Protein AF-A0A950BZL8-F1 (afdb_monomer_lite)

Radius of gyration: 12.87 Å; chains: 1; bounding box: 32×25×32 Å

Foldseek 3Di:
DDPDPVSVQVVQLVVQVVDDDDFPVVVCVVVVHDRSGDDPPPDDPPDDDDDPDD

Sequence (54 aa):
MATTIEELCEEIAASARREQFPIDVPVYERFKKDPFQPILYAGSLEAPVCIFGR

Secondary structure (DSSP, 8-state):
--SSHHHHHHHHHHHHHTS-----HHHHHHTT--TTS--TT-S-TTS-------

Structure (mmCIF, N/CA/C/O backbone):
data_AF-A0A950BZL8-F1
#
_entry.id   AF-A0A950BZL8-F1
#
loop_
_atom_site.group_PDB
_atom_site.id
_atom_site.type_symbol
_atom_site.label_atom_id
_atom_site.label_alt_id
_atom_site.label_comp_id
_atom_site.label_asym_id
_atom_site.label_entity_id
_atom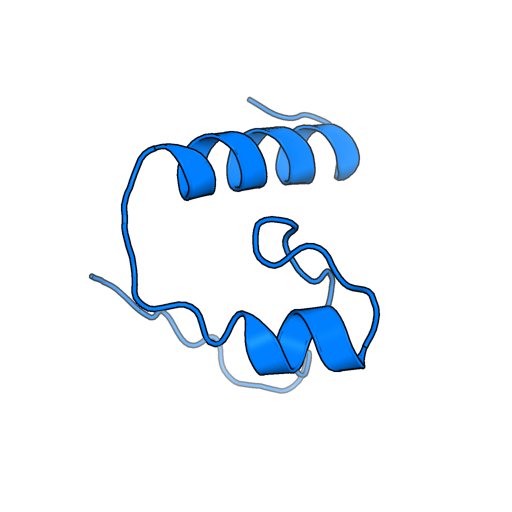_site.label_seq_id
_atom_site.pdbx_PDB_ins_code
_atom_site.Cartn_x
_atom_site.Cartn_y
_atom_site.Cartn_z
_atom_site.occupancy
_ato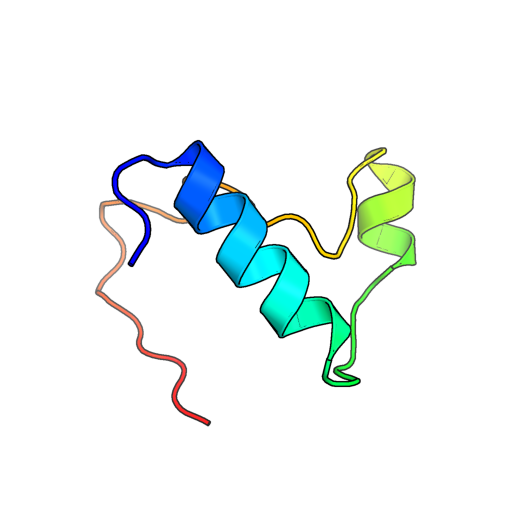m_site.B_iso_or_equiv
_atom_site.auth_seq_id
_atom_site.auth_comp_id
_atom_site.auth_asym_id
_atom_site.auth_atom_id
_atom_site.pdbx_PDB_model_num
ATOM 1 N N . MET A 1 1 ? 7.265 5.453 17.332 1.00 70.44 1 MET A N 1
ATOM 2 C CA . MET A 1 1 ? 5.932 4.980 16.925 1.00 70.44 1 MET A CA 1
ATOM 3 C C . MET A 1 1 ? 5.244 6.178 16.328 1.00 70.44 1 MET A C 1
ATOM 5 O O . MET A 1 1 ? 5.176 7.186 17.027 1.00 70.44 1 MET A O 1
ATOM 9 N N . ALA A 1 2 ? 4.812 6.074 15.074 1.00 80.19 2 ALA A N 1
ATOM 10 C CA . ALA A 1 2 ? 4.041 7.111 14.408 1.00 80.19 2 ALA A CA 1
ATOM 11 C C . ALA A 1 2 ? 2.854 7.583 15.265 1.00 80.19 2 ALA A C 1
ATOM 13 O O . ALA A 1 2 ? 2.144 6.781 15.877 1.00 80.19 2 ALA A O 1
ATOM 14 N N . THR A 1 3 ? 2.660 8.894 15.304 1.00 88.88 3 THR A N 1
ATOM 15 C CA . THR A 1 3 ? 1.576 9.592 16.004 1.00 88.88 3 THR A CA 1
ATOM 16 C C . THR A 1 3 ? 0.575 10.222 15.036 1.00 88.88 3 THR A C 1
ATOM 18 O O . THR A 1 3 ? -0.539 10.555 15.441 1.00 88.88 3 THR A O 1
ATOM 21 N N . THR A 1 4 ? 0.936 10.319 13.753 1.00 94.12 4 THR A N 1
ATOM 22 C CA . THR A 1 4 ? 0.078 10.787 12.658 1.00 94.12 4 THR A CA 1
ATOM 23 C C . THR A 1 4 ? -0.022 9.748 11.537 1.00 94.12 4 THR A C 1
ATOM 25 O O . THR A 1 4 ? 0.754 8.791 11.470 1.00 94.12 4 THR A O 1
ATOM 28 N N . ILE A 1 5 ? -1.003 9.919 10.644 1.00 88.00 5 ILE A N 1
ATOM 29 C CA . ILE A 1 5 ? -1.167 9.042 9.473 1.00 88.00 5 ILE A CA 1
ATOM 30 C C . ILE A 1 5 ? 0.001 9.238 8.502 1.00 88.00 5 ILE A C 1
ATOM 32 O O . ILE A 1 5 ? 0.466 8.276 7.900 1.00 88.00 5 ILE A O 1
ATOM 36 N N . GLU A 1 6 ? 0.501 10.463 8.374 1.00 90.62 6 GLU A N 1
ATOM 37 C CA . GLU A 1 6 ? 1.640 10.805 7.527 1.00 90.62 6 GLU A CA 1
ATOM 38 C C . GLU A 1 6 ? 2.911 10.093 8.005 1.00 90.62 6 GLU A C 1
ATOM 40 O O . GLU A 1 6 ? 3.565 9.415 7.213 1.00 90.62 6 GLU A O 1
ATOM 45 N N . GLU A 1 7 ? 3.197 10.151 9.310 1.00 91.25 7 GLU A N 1
ATOM 46 C CA . GLU A 1 7 ? 4.318 9.430 9.928 1.00 91.25 7 GLU A CA 1
ATOM 47 C C . GLU A 1 7 ? 4.181 7.914 9.728 1.00 91.25 7 GLU A C 1
ATOM 49 O O . GLU A 1 7 ? 5.155 7.226 9.424 1.00 91.25 7 GLU A O 1
ATOM 54 N N . LEU A 1 8 ? 2.958 7.383 9.835 1.00 88.81 8 LEU A N 1
ATOM 55 C CA . LEU A 1 8 ? 2.692 5.964 9.607 1.00 88.81 8 LEU A CA 1
ATOM 56 C C . LEU A 1 8 ? 2.950 5.564 8.146 1.00 88.81 8 LEU A C 1
ATOM 58 O O . LEU A 1 8 ? 3.549 4.518 7.886 1.00 88.81 8 LEU A O 1
ATOM 62 N N . CYS A 1 9 ? 2.527 6.388 7.186 1.00 90.19 9 CYS A N 1
ATOM 63 C CA . CYS A 1 9 ? 2.785 6.163 5.765 1.00 90.19 9 CYS A CA 1
ATOM 64 C C . CYS A 1 9 ? 4.286 6.149 5.458 1.00 90.19 9 CYS A C 1
ATOM 66 O O . CYS A 1 9 ? 4.751 5.288 4.708 1.00 90.19 9 CYS A O 1
ATOM 68 N N . GLU A 1 10 ? 5.049 7.065 6.054 1.00 91.81 10 GLU A N 1
ATOM 69 C CA . GLU A 1 10 ? 6.503 7.125 5.907 1.00 91.81 10 GLU A CA 1
ATOM 70 C C . GLU A 1 10 ? 7.195 5.891 6.498 1.00 91.81 10 GLU A C 1
ATOM 72 O O . GLU A 1 10 ? 8.034 5.283 5.825 1.00 91.81 10 GLU A O 1
ATOM 77 N N . GLU A 1 11 ? 6.811 5.464 7.706 1.00 90.62 11 GLU A N 1
ATOM 78 C CA . GLU A 1 11 ? 7.344 4.253 8.346 1.00 90.62 11 GLU A CA 1
ATOM 79 C C . GLU A 1 11 ? 7.059 2.992 7.502 1.00 90.62 11 GLU A C 1
ATOM 81 O O . GLU A 1 11 ? 7.959 2.172 7.274 1.00 90.62 11 GLU A O 1
ATOM 86 N N . ILE A 1 12 ? 5.835 2.844 6.976 1.00 87.88 12 ILE A N 1
ATOM 87 C CA . ILE A 1 12 ? 5.453 1.720 6.102 1.00 87.88 12 ILE A CA 1
ATOM 88 C C . ILE A 1 12 ? 6.259 1.746 4.802 1.00 87.88 12 ILE A C 1
ATOM 90 O O . ILE A 1 12 ? 6.819 0.719 4.411 1.00 87.88 12 ILE A O 1
ATOM 94 N N . ALA A 1 13 ? 6.363 2.905 4.148 1.00 88.81 13 ALA A N 1
ATOM 95 C CA . ALA A 1 13 ? 7.102 3.045 2.898 1.00 88.81 13 ALA A CA 1
ATOM 96 C C . ALA A 1 13 ? 8.604 2.773 3.093 1.00 88.81 13 ALA A C 1
ATOM 98 O O . ALA A 1 13 ? 9.248 2.152 2.244 1.00 88.81 13 ALA A O 1
ATOM 99 N N . ALA A 1 14 ? 9.183 3.199 4.220 1.00 90.69 14 ALA A N 1
ATOM 100 C CA . ALA A 1 14 ? 10.554 2.861 4.590 1.00 90.69 14 ALA A CA 1
ATOM 101 C C . ALA A 1 14 ? 10.720 1.349 4.792 1.00 90.69 14 ALA A C 1
ATOM 103 O O . ALA A 1 14 ? 11.693 0.768 4.311 1.00 90.69 14 ALA A O 1
ATOM 104 N N . SER A 1 15 ? 9.756 0.692 5.444 1.00 86.50 15 SER A N 1
ATOM 105 C CA . SER A 1 15 ? 9.785 -0.757 5.642 1.00 86.50 15 SER A CA 1
ATOM 106 C C . SER A 1 15 ? 9.684 -1.527 4.323 1.00 86.50 15 SER A C 1
ATOM 108 O O . SER A 1 15 ? 10.486 -2.429 4.090 1.00 86.50 15 SER A O 1
ATOM 110 N N . ALA A 1 16 ? 8.767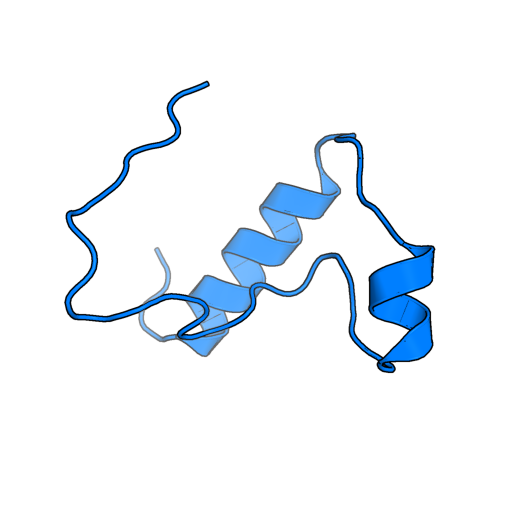 -1.129 3.437 1.00 85.81 16 ALA A N 1
ATOM 111 C CA . ALA A 1 16 ? 8.568 -1.742 2.126 1.00 85.81 16 ALA A CA 1
ATOM 112 C C . ALA A 1 16 ? 9.834 -1.683 1.251 1.00 85.81 16 ALA A C 1
ATOM 114 O O . ALA A 1 16 ? 10.158 -2.644 0.568 1.00 85.81 16 ALA A O 1
ATOM 115 N N . ARG A 1 17 ? 10.613 -0.598 1.312 1.00 88.12 17 ARG A N 1
ATOM 116 C CA . ARG A 1 17 ? 11.864 -0.480 0.538 1.00 88.12 17 ARG A CA 1
ATOM 117 C C . ARG A 1 17 ? 12.995 -1.398 1.017 1.00 88.12 17 ARG A C 1
ATOM 119 O O . ARG A 1 17 ? 13.958 -1.585 0.279 1.00 88.12 17 ARG A O 1
ATOM 126 N N . ARG A 1 18 ? 12.921 -1.950 2.236 1.00 87.19 18 ARG A N 1
ATOM 127 C CA . ARG A 1 18 ? 13.979 -2.820 2.788 1.00 87.19 18 ARG A CA 1
ATOM 128 C C . ARG A 1 18 ? 13.963 -4.235 2.225 1.00 87.19 18 ARG A C 1
ATOM 130 O O . ARG A 1 18 ? 14.976 -4.920 2.317 1.00 87.19 18 ARG A O 1
ATOM 137 N N . GLU A 1 19 ? 12.841 -4.681 1.678 1.00 79.38 19 GLU A N 1
ATOM 138 C CA . GLU A 1 19 ? 12.647 -6.067 1.272 1.00 79.38 19 GLU A CA 1
ATOM 139 C C . GLU A 1 19 ? 12.159 -6.126 -0.174 1.00 79.38 19 GLU A C 1
ATOM 141 O O . GLU A 1 19 ? 11.312 -5.336 -0.584 1.00 79.38 19 GLU A O 1
ATOM 146 N N . GLN A 1 20 ? 12.701 -7.049 -0.968 1.00 79.12 20 GLN A N 1
ATOM 147 C CA . GLN A 1 20 ? 12.208 -7.263 -2.325 1.00 79.12 20 GLN A CA 1
ATOM 148 C C . GLN A 1 20 ? 10.992 -8.183 -2.273 1.00 79.12 20 GLN A C 1
ATOM 150 O O . GLN A 1 20 ? 11.088 -9.334 -1.855 1.00 79.12 20 GLN A O 1
ATOM 155 N N . PHE A 1 21 ? 9.855 -7.679 -2.733 1.00 81.19 21 PHE A N 1
ATOM 156 C CA . PHE A 1 21 ? 8.654 -8.465 -2.982 1.00 81.19 21 PHE A CA 1
ATOM 157 C C . PHE A 1 21 ? 8.178 -8.208 -4.414 1.00 81.19 21 PHE A C 1
ATOM 159 O O . PHE A 1 21 ? 8.488 -7.157 -4.982 1.00 81.19 21 PHE A O 1
ATOM 166 N N . PRO A 1 22 ? 7.471 -9.163 -5.039 1.00 83.44 22 PRO A N 1
ATOM 167 C CA . PRO A 1 22 ? 6.917 -8.951 -6.367 1.00 83.44 22 PRO A CA 1
ATOM 168 C C . PRO A 1 22 ? 5.874 -7.829 -6.306 1.00 83.44 22 PRO A C 1
ATOM 170 O O . PRO A 1 22 ? 4.852 -7.953 -5.634 1.00 83.44 22 PRO A O 1
ATOM 173 N N . ILE A 1 23 ? 6.157 -6.726 -6.997 1.00 84.38 23 ILE A N 1
ATOM 174 C CA . ILE A 1 23 ? 5.249 -5.593 -7.177 1.00 84.38 23 ILE A CA 1
ATOM 175 C C . ILE A 1 23 ? 4.965 -5.464 -8.666 1.00 84.38 23 ILE A C 1
ATOM 177 O O . ILE A 1 23 ? 5.893 -5.406 -9.474 1.00 84.38 23 ILE A O 1
ATOM 181 N N . ASP A 1 24 ? 3.693 -5.308 -9.020 1.00 90.12 24 ASP A N 1
ATOM 182 C CA . ASP A 1 24 ? 3.269 -4.968 -10.377 1.00 90.12 24 ASP A CA 1
ATOM 183 C C . ASP A 1 24 ? 3.551 -3.491 -10.704 1.00 90.12 24 ASP A C 1
ATOM 185 O O . ASP A 1 24 ? 2.641 -2.701 -10.954 1.00 90.12 24 ASP A O 1
ATOM 189 N N . VAL A 1 25 ? 4.830 -3.101 -10.717 1.00 90.88 25 VAL A N 1
ATOM 190 C CA . VAL A 1 25 ? 5.292 -1.732 -11.017 1.00 90.88 25 VAL A CA 1
ATOM 191 C C . VAL A 1 25 ? 4.602 -1.123 -12.252 1.00 90.88 25 VAL A C 1
ATOM 193 O O . VAL A 1 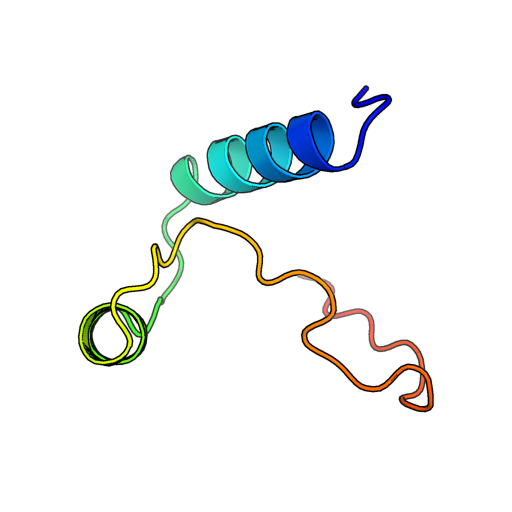25 ? 4.125 0.010 -12.138 1.00 90.88 25 VAL A O 1
ATOM 196 N N . PRO A 1 26 ? 4.411 -1.846 -13.382 1.00 93.75 26 PRO A N 1
ATOM 197 C CA . PRO A 1 26 ? 3.729 -1.285 -14.552 1.00 93.75 26 PRO A CA 1
ATOM 198 C C . PRO A 1 26 ? 2.290 -0.819 -14.277 1.00 93.75 26 PRO A C 1
ATOM 200 O O . PRO A 1 26 ? 1.808 0.126 -14.905 1.00 93.75 26 PRO A O 1
ATOM 203 N N . VAL A 1 27 ? 1.586 -1.460 -13.336 1.00 92.94 27 VAL A N 1
ATOM 204 C CA . VAL A 1 27 ? 0.235 -1.049 -12.929 1.00 92.94 27 VAL A CA 1
ATOM 205 C C . VAL A 1 27 ? 0.301 0.295 -12.208 1.00 92.94 27 VAL A C 1
ATOM 207 O O . VAL A 1 27 ? -0.458 1.202 -12.544 1.00 92.94 27 VAL A O 1
ATOM 210 N N . TYR A 1 28 ? 1.228 0.460 -11.265 1.00 90.69 28 TYR A N 1
ATOM 211 C CA . TYR A 1 28 ? 1.385 1.704 -10.507 1.00 90.69 28 TYR A CA 1
ATOM 212 C C . TYR A 1 28 ? 1.812 2.874 -11.400 1.00 90.69 28 TYR A C 1
ATOM 214 O O . TYR A 1 28 ? 1.209 3.950 -11.334 1.00 90.69 28 TYR A O 1
ATOM 222 N N . GLU A 1 29 ? 2.770 2.651 -12.302 1.00 92.44 29 GLU A N 1
ATOM 223 C CA . GLU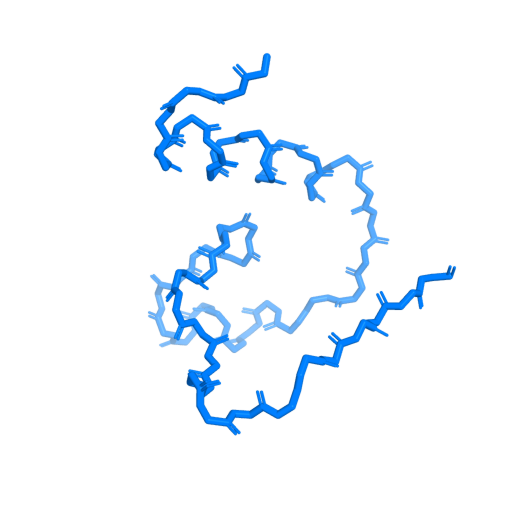 A 1 29 ? 3.246 3.660 -13.254 1.00 92.44 29 GLU A CA 1
ATOM 224 C C . GLU A 1 29 ? 2.134 4.149 -14.190 1.00 92.44 29 GLU A C 1
ATOM 226 O O . GLU A 1 29 ? 1.985 5.357 -14.396 1.00 92.44 29 GLU A O 1
ATOM 231 N N . ARG A 1 30 ? 1.281 3.239 -14.689 1.00 96.06 30 ARG A N 1
ATOM 232 C CA . ARG A 1 30 ? 0.124 3.586 -15.534 1.00 96.06 30 ARG A CA 1
ATOM 233 C C . ARG A 1 30 ? -0.815 4.591 -14.862 1.00 96.06 30 ARG A C 1
ATOM 235 O O . ARG A 1 30 ? -1.410 5.423 -15.545 1.00 96.06 30 ARG A O 1
ATOM 242 N N . PHE A 1 31 ? -0.946 4.519 -13.539 1.00 93.06 31 PHE A N 1
ATOM 243 C CA . PHE A 1 31 ? -1.778 5.423 -12.744 1.00 93.06 31 PHE A CA 1
ATOM 244 C C . PHE A 1 31 ? -0.982 6.536 -12.048 1.00 93.06 31 PHE A C 1
ATOM 246 O O . PHE A 1 31 ? -1.556 7.258 -11.234 1.00 93.06 31 PHE A O 1
ATOM 253 N N . LYS A 1 32 ? 0.309 6.711 -12.376 1.00 93.69 32 LYS A N 1
ATOM 254 C CA . LYS A 1 32 ? 1.210 7.710 -11.774 1.00 93.69 32 LYS A CA 1
ATOM 255 C C . LYS A 1 32 ? 1.276 7.614 -10.241 1.00 93.69 32 LYS A C 1
ATOM 257 O O . LYS A 1 32 ? 1.291 8.635 -9.555 1.00 93.69 32 LYS A O 1
ATOM 262 N N . LYS A 1 33 ? 1.278 6.392 -9.703 1.00 89.56 33 LYS A N 1
ATOM 263 C CA . LYS A 1 33 ? 1.394 6.119 -8.263 1.00 89.56 33 LYS A CA 1
ATOM 264 C C . LYS A 1 33 ? 2.782 5.580 -7.921 1.00 89.56 33 LYS A C 1
ATOM 266 O O . LYS A 1 33 ? 3.367 4.855 -8.718 1.00 89.56 33 LYS A O 1
ATOM 271 N N . ASP A 1 34 ? 3.276 5.903 -6.726 1.00 89.00 34 ASP A N 1
ATOM 272 C CA . ASP A 1 34 ? 4.469 5.260 -6.162 1.00 89.00 34 ASP A CA 1
ATOM 273 C C . ASP A 1 34 ? 4.080 3.860 -5.643 1.00 89.00 34 ASP A C 1
ATOM 275 O O . ASP A 1 34 ? 3.210 3.772 -4.771 1.00 89.00 34 ASP A O 1
ATOM 279 N N . PRO A 1 35 ? 4.684 2.769 -6.154 1.00 88.44 35 PRO A N 1
ATOM 280 C CA . PRO A 1 35 ? 4.408 1.413 -5.682 1.00 88.44 35 PRO A CA 1
ATOM 281 C C . PRO A 1 35 ? 4.758 1.158 -4.214 1.00 88.44 35 PRO A C 1
ATOM 283 O O . PRO A 1 35 ? 4.227 0.224 -3.617 1.00 88.44 35 PRO A O 1
ATOM 286 N N . PHE A 1 36 ? 5.635 1.969 -3.626 1.00 88.38 36 PHE A N 1
ATOM 287 C CA . PHE A 1 36 ? 6.056 1.835 -2.232 1.00 88.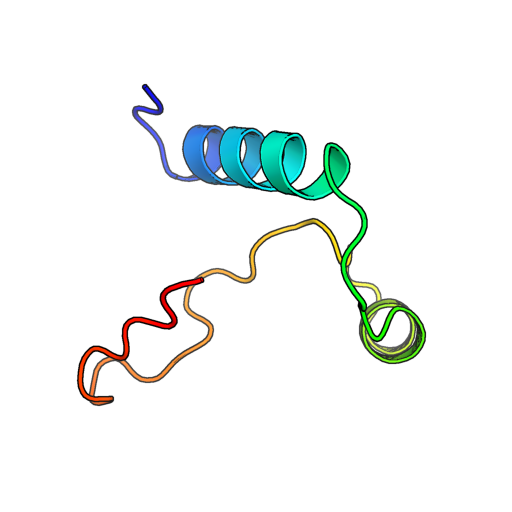38 36 PHE A CA 1
ATOM 288 C C . PHE A 1 36 ? 5.265 2.732 -1.279 1.00 88.38 36 PHE A C 1
ATOM 290 O O . PHE A 1 36 ? 5.470 2.654 -0.067 1.00 88.38 36 PHE A O 1
ATOM 297 N N . GLN A 1 37 ? 4.368 3.577 -1.794 1.00 87.50 37 GLN A N 1
ATOM 298 C CA . GLN A 1 37 ? 3.448 4.339 -0.959 1.00 87.50 37 GLN A CA 1
ATOM 299 C C . GLN A 1 37 ? 2.215 3.491 -0.623 1.00 87.50 37 GLN A C 1
ATOM 301 O O . GLN A 1 37 ? 1.569 2.962 -1.535 1.00 87.50 37 GLN A O 1
ATOM 306 N N . PRO A 1 38 ? 1.849 3.358 0.666 1.00 84.56 38 PRO A N 1
ATOM 307 C CA . PRO A 1 38 ? 0.619 2.678 1.036 1.00 84.56 38 PRO A CA 1
ATOM 308 C C . PRO A 1 38 ? -0.596 3.408 0.455 1.00 84.56 38 PRO A C 1
ATOM 310 O O . PRO A 1 38 ? -0.691 4.635 0.475 1.00 84.56 38 PRO A O 1
ATOM 313 N N . ILE A 1 39 ? -1.562 2.641 -0.049 1.00 83.56 39 ILE A N 1
ATOM 314 C CA . ILE A 1 39 ? -2.829 3.199 -0.519 1.00 83.56 39 ILE A CA 1
ATOM 315 C C . ILE A 1 39 ? -3.775 3.277 0.677 1.00 83.56 39 ILE A C 1
ATOM 317 O O . ILE A 1 39 ? -4.312 2.266 1.130 1.00 83.56 39 ILE A O 1
ATOM 321 N N . LEU A 1 40 ? -3.981 4.490 1.184 1.00 78.25 40 LEU A N 1
ATOM 322 C CA . LEU A 1 40 ? -4.934 4.732 2.262 1.00 78.25 40 LEU A CA 1
ATOM 323 C C . LEU A 1 40 ? -6.349 4.351 1.825 1.00 78.25 40 LEU A C 1
ATOM 325 O O . LEU A 1 40 ? -6.765 4.648 0.704 1.00 78.25 40 LEU A O 1
ATOM 329 N N . TYR A 1 41 ? -7.081 3.700 2.729 1.00 73.25 41 TYR A N 1
ATOM 330 C CA . TYR A 1 41 ? -8.466 3.271 2.515 1.00 73.25 41 TYR A CA 1
ATOM 331 C C . TYR A 1 41 ? -8.671 2.369 1.286 1.00 73.25 41 TYR A C 1
ATOM 333 O O . TYR A 1 41 ? -9.789 2.245 0.789 1.00 73.25 41 TYR A O 1
ATOM 341 N N . ALA A 1 42 ? -7.616 1.714 0.787 1.00 69.25 42 ALA A N 1
ATOM 342 C CA . ALA A 1 42 ? -7.771 0.640 -0.183 1.00 69.25 42 ALA A CA 1
ATOM 343 C C . ALA A 1 42 ? -8.410 -0.572 0.508 1.00 69.25 42 ALA A C 1
ATOM 345 O O . ALA A 1 42 ? -7.736 -1.363 1.161 1.00 69.25 42 ALA A O 1
ATOM 346 N N . GLY A 1 43 ? -9.728 -0.684 0.387 1.00 67.69 43 GLY A N 1
ATOM 347 C CA . GLY A 1 43 ? -10.521 -1.754 0.981 1.00 67.69 43 GLY A CA 1
ATOM 348 C C . GLY A 1 43 ? -11.965 -1.311 1.191 1.00 67.69 43 GLY A C 1
ATOM 349 O O . GLY A 1 43 ? -12.285 -0.130 1.084 1.00 67.69 43 GLY A O 1
ATOM 350 N N . SER A 1 44 ? -12.850 -2.259 1.484 1.00 70.38 44 SER A N 1
ATOM 351 C CA . SER A 1 44 ? -14.190 -1.935 1.979 1.00 70.38 44 SER A CA 1
ATOM 352 C C . SER A 1 44 ? -14.172 -1.933 3.506 1.00 70.38 44 SER A C 1
ATOM 354 O O . SER A 1 44 ? -13.625 -2.855 4.105 1.00 70.38 44 SER A O 1
ATOM 356 N N . LEU A 1 45 ? -14.803 -0.938 4.140 1.00 72.06 45 LEU A N 1
ATOM 357 C CA . LEU A 1 45 ? -15.039 -0.938 5.594 1.00 72.06 45 LEU A CA 1
ATOM 358 C C . LEU A 1 45 ? -15.992 -2.062 6.028 1.00 72.06 45 LEU A C 1
ATOM 360 O O . LEU A 1 45 ? -16.026 -2.435 7.195 1.00 72.06 45 LEU A O 1
ATOM 364 N N . GLU A 1 46 ? -16.762 -2.591 5.080 1.00 80.56 46 GLU A N 1
ATOM 365 C CA . GLU A 1 46 ? -17.680 -3.712 5.271 1.00 80.56 46 GLU A CA 1
ATOM 366 C C . GLU A 1 46 ? -16.985 -5.058 5.034 1.00 80.56 46 GLU A C 1
ATOM 368 O O . GLU A 1 46 ? -17.561 -6.109 5.320 1.00 80.56 46 GLU A O 1
ATOM 373 N N . ALA A 1 47 ? -15.759 -5.055 4.492 1.00 76.81 47 ALA A N 1
ATOM 374 C CA . ALA A 1 47 ? -15.020 -6.290 4.297 1.00 76.81 47 ALA A CA 1
ATOM 375 C C . ALA A 1 47 ? -14.661 -6.895 5.664 1.00 76.81 47 ALA A C 1
ATOM 377 O O . ALA A 1 47 ? -14.192 -6.176 6.552 1.00 76.81 47 ALA A O 1
ATOM 378 N N . PRO A 1 48 ? -14.829 -8.217 5.850 1.00 74.62 48 PRO A N 1
ATOM 379 C CA . PRO A 1 48 ? -14.315 -8.879 7.038 1.00 74.62 48 PRO A CA 1
ATOM 380 C C . PRO A 1 48 ? -12.800 -8.664 7.118 1.00 74.62 48 PRO A C 1
ATOM 382 O O . PRO A 1 48 ? -12.104 -8.746 6.103 1.00 74.62 48 PRO A O 1
ATOM 385 N N . VAL A 1 49 ? -12.293 -8.389 8.324 1.00 74.38 49 VAL A N 1
ATOM 386 C CA . VAL A 1 49 ? -10.858 -8.187 8.564 1.00 74.38 49 VAL A CA 1
ATOM 387 C C . VAL A 1 49 ? -10.100 -9.407 8.046 1.00 74.38 49 VAL A C 1
ATOM 389 O O . VAL A 1 49 ? -10.226 -10.507 8.583 1.00 74.38 49 VAL A O 1
ATOM 392 N N . CYS A 1 50 ? -9.321 -9.211 6.986 1.00 56.19 50 CYS A N 1
ATOM 393 C CA . CYS A 1 50 ? -8.493 -10.249 6.399 1.00 56.19 50 CYS A CA 1
ATOM 394 C C . CYS A 1 50 ? -7.042 -9.990 6.793 1.00 56.19 50 CYS A C 1
ATOM 396 O O . CYS A 1 50 ? -6.443 -8.993 6.390 1.00 56.19 50 CYS A O 1
ATOM 398 N N . ILE A 1 51 ? -6.487 -10.884 7.610 1.00 59.25 51 ILE A N 1
ATOM 399 C CA . ILE A 1 51 ? -5.072 -10.863 7.964 1.00 59.25 51 ILE A CA 1
ATOM 400 C C . ILE A 1 51 ? -4.340 -11.714 6.928 1.00 59.25 51 ILE A C 1
ATOM 402 O O . ILE A 1 51 ? -4.416 -12.941 6.964 1.00 59.25 51 ILE A O 1
ATOM 406 N N . PHE A 1 52 ? -3.608 -11.067 6.024 1.00 47.69 52 PHE A N 1
ATOM 407 C CA . PHE A 1 52 ? -2.558 -11.741 5.266 1.00 47.69 52 PHE A CA 1
ATOM 408 C C . PHE A 1 52 ? -1.316 -11.821 6.154 1.00 47.69 52 PHE A C 1
ATOM 410 O O . PHE A 1 52 ? -0.494 -10.906 6.197 1.00 47.69 52 PHE A O 1
ATOM 417 N N . GLY A 1 53 ? -1.233 -12.900 6.932 1.00 46.50 53 GLY A N 1
ATOM 418 C CA . GLY A 1 53 ? 0.000 -13.282 7.611 1.00 46.50 53 GLY A CA 1
ATOM 419 C C . GLY A 1 53 ? 1.016 -13.789 6.590 1.00 46.50 53 GLY A C 1
ATOM 420 O O . GLY A 1 53 ? 0.635 -14.445 5.619 1.00 46.50 53 GLY A O 1
ATOM 421 N N . ARG A 1 54 ? 2.290 -13.459 6.805 1.00 44.31 54 ARG A N 1
ATOM 422 C CA . ARG A 1 54 ? 3.410 -14.152 6.163 1.00 44.31 54 ARG A CA 1
ATOM 423 C C . ARG A 1 54 ? 3.743 -15.393 6.980 1.00 44.31 54 ARG A C 1
ATOM 425 O O . ARG A 1 54 ? 3.724 -15.259 8.226 1.00 44.31 54 ARG A O 1
#

pLDDT: mean 81.91, std 12.35, range [44.31, 96.06]